Protein AF-A0A3R6YY79-F1 (afdb_monomer_lite)

Radius of gyration: 20.34 Å; chains: 1; bounding box: 39×31×66 Å

pLDDT: mean 80.74, std 11.35, range [47.38, 95.12]

Structure (mmCIF, N/CA/C/O backbone):
data_AF-A0A3R6YY79-F1
#
_entry.id   AF-A0A3R6YY79-F1
#
loop_
_atom_site.group_PDB
_atom_site.id
_atom_site.type_symbol
_atom_site.label_atom_id
_atom_site.label_alt_id
_atom_site.label_comp_id
_atom_site.label_asym_id
_atom_site.label_entity_id
_atom_site.label_seq_id
_atom_site.pdbx_PDB_ins_code
_atom_site.Cartn_x
_atom_site.Cartn_y
_atom_site.Cartn_z
_atom_site.occupancy
_atom_site.B_iso_or_equiv
_atom_site.auth_seq_id
_atom_site.auth_comp_id
_atom_site.auth_asym_id
_atom_site.auth_atom_id
_atom_site.pdbx_PDB_model_num
ATOM 1 N N . HIS A 1 1 ? 23.386 7.033 -22.569 1.00 57.50 1 HIS A N 1
ATOM 2 C CA . HIS A 1 1 ? 22.279 7.555 -21.741 1.00 57.50 1 HIS A CA 1
ATOM 3 C C . HIS A 1 1 ? 21.222 6.484 -21.473 1.00 57.50 1 HIS A C 1
ATOM 5 O O . HIS A 1 1 ? 21.006 6.173 -20.314 1.00 57.50 1 HIS A O 1
ATOM 11 N N . HIS A 1 2 ? 20.679 5.835 -22.511 1.00 56.72 2 HIS A N 1
ATOM 12 C CA . HIS A 1 2 ? 19.678 4.758 -22.411 1.00 56.72 2 HIS A CA 1
ATOM 13 C C . HIS A 1 2 ? 19.971 3.666 -21.362 1.00 56.72 2 HIS A C 1
ATOM 15 O O . HIS A 1 2 ? 19.174 3.449 -20.460 1.00 56.72 2 HIS A O 1
ATOM 21 N N . ALA A 1 3 ? 21.151 3.036 -21.413 1.00 59.12 3 ALA A N 1
ATOM 22 C CA . ALA A 1 3 ? 21.517 1.975 -20.466 1.00 59.12 3 ALA A CA 1
ATOM 23 C C . ALA A 1 3 ? 21.534 2.438 -18.994 1.00 59.12 3 ALA A C 1
ATOM 25 O O . ALA A 1 3 ? 21.242 1.651 -18.101 1.00 59.12 3 ALA A O 1
ATOM 26 N N . LYS A 1 4 ? 21.835 3.721 -18.737 1.00 61.16 4 LYS A N 1
ATOM 27 C CA . LYS A 1 4 ? 21.785 4.294 -17.383 1.00 61.16 4 LYS A CA 1
ATOM 28 C C . LYS A 1 4 ? 20.340 4.494 -16.917 1.00 61.16 4 LYS A C 1
ATOM 30 O O . LYS A 1 4 ? 20.056 4.245 -15.754 1.00 61.16 4 LYS A O 1
ATOM 35 N N . THR A 1 5 ? 19.443 4.905 -17.815 1.00 65.44 5 THR A N 1
ATOM 36 C CA . THR A 1 5 ? 18.011 5.080 -17.524 1.00 65.44 5 THR A CA 1
ATOM 37 C C . THR A 1 5 ? 17.340 3.744 -17.203 1.00 65.44 5 THR A C 1
ATOM 39 O O . THR A 1 5 ? 16.666 3.648 -16.187 1.00 65.44 5 THR A O 1
ATOM 42 N N . VAL A 1 6 ? 17.610 2.699 -17.992 1.00 66.00 6 VAL A N 1
ATOM 43 C CA . VAL A 1 6 ? 17.093 1.339 -17.743 1.00 66.00 6 VAL A CA 1
ATOM 44 C C . VAL A 1 6 ? 17.625 0.769 -16.423 1.00 66.00 6 VAL A C 1
ATOM 46 O O . VAL A 1 6 ? 16.875 0.241 -15.609 1.00 66.00 6 VAL A O 1
ATOM 49 N N . TYR A 1 7 ? 18.926 0.925 -16.155 1.00 70.31 7 TYR A N 1
ATOM 50 C CA . TYR A 1 7 ? 19.516 0.475 -14.891 1.00 70.31 7 TYR A CA 1
ATOM 51 C C . TYR A 1 7 ? 18.904 1.184 -13.672 1.00 70.31 7 TYR A C 1
ATOM 53 O O . TYR A 1 7 ? 18.574 0.545 -12.674 1.00 70.31 7 TYR A O 1
ATOM 61 N N . PHE A 1 8 ? 18.720 2.504 -13.754 1.00 72.62 8 PHE A N 1
ATOM 62 C CA . PHE A 1 8 ? 18.131 3.291 -12.673 1.00 72.62 8 PHE A CA 1
ATOM 63 C C . PHE A 1 8 ? 16.657 2.932 -12.439 1.00 72.62 8 PHE A C 1
ATOM 65 O O . PHE A 1 8 ? 16.236 2.791 -11.293 1.00 72.62 8 PHE A O 1
ATOM 72 N N . ASN A 1 9 ? 15.889 2.702 -13.503 1.00 74.62 9 ASN A N 1
ATOM 73 C CA . ASN A 1 9 ? 14.503 2.247 -13.410 1.00 74.62 9 ASN A CA 1
ATOM 74 C C . ASN A 1 9 ? 14.390 0.848 -12.792 1.00 74.62 9 ASN A C 1
ATOM 76 O O . ASN A 1 9 ? 13.549 0.632 -11.918 1.00 74.62 9 ASN A O 1
ATOM 80 N N . GLY A 1 10 ? 15.283 -0.074 -13.161 1.00 76.31 10 GLY A N 1
ATOM 81 C CA . GLY A 1 10 ? 15.383 -1.391 -12.532 1.00 76.31 10 GLY A CA 1
ATOM 82 C C . GLY A 1 10 ? 15.663 -1.312 -11.028 1.00 76.31 10 GLY A C 1
ATOM 83 O O . GLY A 1 10 ? 14.995 -1.988 -10.245 1.00 76.31 10 GLY A O 1
ATOM 84 N N . LEU A 1 11 ? 16.585 -0.436 -10.610 1.00 81.44 11 LEU A N 1
ATOM 85 C CA . LEU A 1 11 ? 16.868 -0.179 -9.191 1.00 81.44 11 LEU A CA 1
ATOM 86 C C . LEU A 1 11 ? 15.644 0.358 -8.443 1.00 81.44 11 LEU A C 1
ATOM 88 O O . LEU A 1 11 ? 15.341 -0.114 -7.348 1.00 81.44 11 LEU A O 1
ATOM 92 N N . TRP A 1 12 ? 14.921 1.315 -9.029 1.00 83.12 12 TRP A N 1
ATOM 93 C CA . TRP A 1 12 ? 13.699 1.850 -8.427 1.00 83.12 12 TRP A CA 1
ATOM 94 C C . TRP A 1 12 ? 12.609 0.798 -8.303 1.00 83.12 12 TRP A C 1
ATOM 96 O O . TRP A 1 12 ? 11.962 0.709 -7.262 1.00 83.12 12 TRP A O 1
ATOM 106 N N . LYS A 1 13 ? 12.427 -0.034 -9.327 1.00 83.81 13 LYS A N 1
ATOM 107 C CA . LYS A 1 13 ? 11.457 -1.125 -9.287 1.00 83.81 13 LYS A CA 1
ATOM 108 C C . LYS A 1 13 ? 11.789 -2.130 -8.183 1.00 83.81 13 LYS A C 1
ATOM 110 O O . LYS A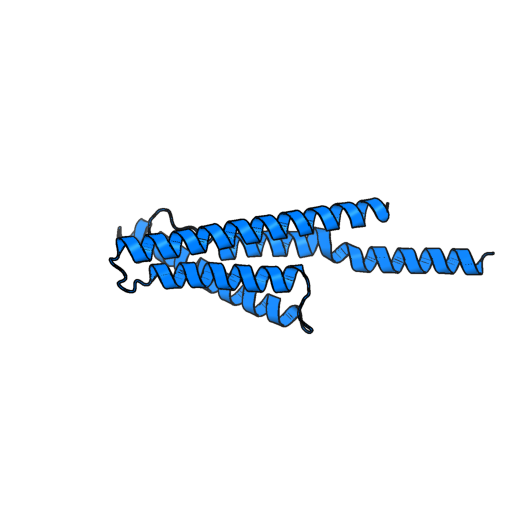 1 13 ? 10.897 -2.506 -7.425 1.00 83.81 13 LYS A O 1
ATOM 115 N N . ASP A 1 14 ? 13.053 -2.526 -8.045 1.00 86.12 14 ASP A N 1
ATOM 116 C CA . ASP A 1 14 ? 13.493 -3.434 -6.977 1.00 86.12 14 ASP A CA 1
ATOM 117 C C . ASP A 1 14 ? 13.316 -2.804 -5.584 1.00 86.12 14 ASP A C 1
ATOM 119 O O . ASP A 1 14 ? 12.758 -3.423 -4.676 1.00 86.12 14 ASP A O 1
ATOM 123 N N . PHE A 1 15 ? 13.691 -1.531 -5.429 1.00 88.38 15 PHE A N 1
ATOM 124 C CA . PHE A 1 15 ? 13.475 -0.781 -4.193 1.00 88.38 15 PHE A CA 1
ATOM 125 C C . PHE A 1 15 ? 11.990 -0.717 -3.806 1.00 88.38 15 PHE A C 1
ATOM 127 O O . PHE A 1 15 ? 11.638 -1.045 -2.674 1.00 88.38 15 PHE A O 1
ATOM 134 N N . LEU A 1 16 ? 11.105 -0.358 -4.741 1.00 88.50 16 LEU A N 1
ATOM 135 C CA . LEU A 1 16 ? 9.658 -0.266 -4.507 1.00 88.50 16 LEU A CA 1
ATOM 136 C C . LEU A 1 16 ? 9.026 -1.628 -4.208 1.00 88.50 16 LEU A C 1
ATOM 138 O O . LEU A 1 16 ? 8.098 -1.715 -3.401 1.00 88.50 16 LEU A O 1
ATOM 142 N N . THR A 1 17 ? 9.545 -2.695 -4.816 1.00 89.88 17 THR A N 1
ATOM 143 C CA . THR A 1 17 ? 9.115 -4.071 -4.540 1.00 89.88 17 THR A CA 1
ATOM 144 C C . THR A 1 17 ? 9.460 -4.455 -3.103 1.00 89.88 17 THR A C 1
ATOM 146 O O . THR A 1 17 ? 8.593 -4.908 -2.355 1.00 89.88 17 THR A O 1
ATOM 149 N N . LYS A 1 18 ? 10.704 -4.204 -2.676 1.00 91.19 18 LYS A N 1
ATOM 150 C CA . LYS A 1 18 ? 11.160 -4.458 -1.301 1.00 91.19 18 LYS A CA 1
ATOM 151 C C . LYS A 1 18 ? 10.416 -3.595 -0.285 1.00 91.19 18 LYS A C 1
ATOM 153 O O . LYS A 1 18 ? 9.978 -4.109 0.740 1.00 91.19 18 LYS A O 1
ATOM 158 N N . ALA A 1 19 ? 10.210 -2.315 -0.587 1.00 89.38 19 ALA A N 1
ATOM 159 C CA . ALA A 1 19 ? 9.430 -1.412 0.252 1.00 89.38 19 ALA A CA 1
ATOM 160 C C . ALA A 1 19 ? 7.985 -1.910 0.414 1.00 89.38 19 ALA A C 1
ATOM 162 O O . ALA A 1 19 ? 7.483 -1.983 1.532 1.00 89.38 19 ALA A O 1
ATOM 163 N N . SER A 1 20 ? 7.346 -2.337 -0.678 1.00 89.38 20 SER A N 1
ATOM 164 C CA . SER A 1 20 ? 5.998 -2.916 -0.644 1.00 89.38 20 SER A CA 1
ATOM 165 C C . SER A 1 20 ? 5.951 -4.200 0.191 1.00 89.38 20 SER A C 1
ATOM 167 O O . SER A 1 20 ? 5.031 -4.375 0.986 1.00 89.38 20 SER A O 1
ATOM 169 N N . ALA A 1 21 ? 6.962 -5.068 0.082 1.00 90.00 21 ALA A N 1
ATOM 170 C CA . ALA A 1 21 ? 7.063 -6.274 0.902 1.00 90.00 21 ALA A CA 1
ATOM 171 C C . ALA A 1 21 ? 7.192 -5.954 2.402 1.00 90.00 21 ALA A C 1
ATOM 173 O O . ALA A 1 21 ? 6.521 -6.583 3.218 1.00 90.00 21 ALA A O 1
ATOM 174 N N . ILE A 1 22 ? 7.995 -4.948 2.768 1.00 91.38 22 ILE A N 1
ATOM 175 C CA . ILE A 1 22 ? 8.135 -4.487 4.159 1.00 91.38 22 ILE A CA 1
ATOM 176 C C . ILE A 1 22 ? 6.809 -3.925 4.679 1.00 91.38 22 ILE A C 1
ATOM 178 O O . ILE A 1 22 ? 6.388 -4.280 5.778 1.00 91.38 22 ILE A O 1
ATOM 182 N N . VAL A 1 23 ? 6.122 -3.095 3.888 1.00 90.25 23 VAL A N 1
ATOM 183 C CA . VAL A 1 23 ? 4.804 -2.551 4.252 1.00 90.25 23 VAL A CA 1
ATOM 184 C C . VAL A 1 23 ? 3.788 -3.675 4.465 1.00 90.25 23 VAL A C 1
ATOM 186 O O . VAL A 1 23 ? 3.067 -3.669 5.462 1.00 90.25 23 VAL A O 1
ATOM 189 N N . GLY A 1 24 ? 3.764 -4.672 3.577 1.00 89.06 24 GLY A N 1
ATOM 190 C CA . GLY A 1 24 ? 2.904 -5.846 3.719 1.00 89.06 24 GLY A CA 1
ATOM 191 C C . GLY A 1 24 ? 3.224 -6.658 4.975 1.00 89.06 24 GLY A C 1
ATOM 192 O O . GLY A 1 24 ? 2.315 -7.020 5.718 1.00 89.06 24 GLY A O 1
ATOM 193 N N . ALA A 1 25 ? 4.507 -6.900 5.252 1.00 90.44 25 ALA A N 1
ATOM 194 C CA . ALA A 1 25 ? 4.945 -7.611 6.450 1.00 90.44 25 ALA A CA 1
ATOM 195 C C . ALA A 1 25 ? 4.552 -6.868 7.736 1.00 90.44 25 ALA A C 1
ATOM 197 O O . ALA A 1 25 ? 4.061 -7.491 8.676 1.00 90.44 25 ALA A O 1
ATOM 198 N N . MET A 1 26 ? 4.707 -5.542 7.759 1.00 89.50 26 MET A N 1
ATOM 199 C CA . MET A 1 26 ? 4.310 -4.709 8.894 1.00 89.50 26 MET A CA 1
ATOM 200 C C . MET A 1 26 ? 2.794 -4.757 9.125 1.00 89.50 26 MET A C 1
ATOM 202 O O . MET A 1 26 ? 2.360 -4.997 10.249 1.00 89.50 26 MET A O 1
ATOM 206 N N . ALA A 1 27 ? 1.989 -4.626 8.066 1.00 87.44 27 ALA A N 1
ATOM 207 C CA . ALA A 1 27 ? 0.529 -4.706 8.156 1.00 87.44 27 ALA A CA 1
ATOM 208 C C . ALA A 1 27 ? 0.042 -6.087 8.638 1.00 87.44 27 ALA A C 1
ATOM 210 O O . ALA A 1 27 ? -0.860 -6.191 9.474 1.00 87.44 27 ALA A O 1
ATOM 211 N N . LEU A 1 28 ? 0.671 -7.172 8.172 1.00 89.38 28 LEU A N 1
ATOM 212 C CA . LEU A 1 28 ? 0.379 -8.528 8.650 1.00 89.38 28 LEU A CA 1
ATOM 213 C C . LEU A 1 28 ? 0.765 -8.711 10.121 1.00 89.38 28 LEU A C 1
ATOM 215 O O . LEU A 1 28 ? -0.014 -9.267 10.898 1.00 89.38 28 LEU A O 1
ATOM 219 N N . TYR A 1 29 ? 1.939 -8.222 10.523 1.00 89.75 29 TYR A N 1
ATOM 220 C CA . TYR A 1 29 ? 2.378 -8.267 11.915 1.00 89.75 29 TYR A CA 1
ATOM 221 C C . TYR A 1 29 ? 1.424 -7.488 12.829 1.00 89.75 29 TYR A C 1
ATOM 223 O O . TYR A 1 29 ? 1.033 -7.983 13.887 1.00 89.75 29 TYR A O 1
ATOM 231 N N . GLN A 1 30 ? 0.990 -6.304 12.400 1.00 87.19 30 GLN A N 1
ATOM 232 C CA . GLN A 1 30 ? 0.062 -5.465 13.149 1.00 87.19 30 GLN A CA 1
ATOM 233 C C . GLN A 1 30 ? -1.328 -6.101 13.246 1.00 87.19 30 GLN A C 1
ATOM 235 O O . GLN A 1 30 ? -1.893 -6.154 14.340 1.00 87.19 30 GLN A O 1
ATOM 240 N N . SER A 1 31 ? -1.821 -6.695 12.152 1.00 86.44 31 SER A N 1
ATOM 241 C CA . SER A 1 31 ? -3.037 -7.521 12.152 1.00 86.44 31 SER A CA 1
ATOM 242 C C . SER A 1 31 ? -2.946 -8.631 13.195 1.00 86.44 31 SER A C 1
ATOM 244 O O . SER A 1 31 ? -3.832 -8.768 14.035 1.00 86.44 31 SER A O 1
ATOM 246 N N . TYR A 1 32 ? -1.857 -9.405 13.172 1.00 87.06 32 TYR A N 1
ATOM 247 C CA . TYR A 1 32 ? -1.642 -10.521 14.090 1.00 87.06 32 TYR A CA 1
ATOM 248 C C . TYR A 1 32 ? -1.560 -10.055 15.548 1.00 87.06 32 TYR A C 1
ATOM 250 O O . TYR A 1 32 ? -2.192 -10.648 16.423 1.00 87.06 32 TYR A O 1
ATOM 258 N N . ASN A 1 33 ? -0.827 -8.973 15.818 1.00 86.56 33 ASN A N 1
ATOM 259 C CA . ASN A 1 33 ? -0.686 -8.431 17.165 1.00 86.56 33 ASN A CA 1
ATOM 260 C C . ASN A 1 33 ? -2.024 -7.921 17.720 1.00 86.56 33 ASN A C 1
ATOM 262 O O . ASN A 1 33 ? -2.358 -8.199 18.874 1.00 86.56 33 ASN A O 1
ATOM 266 N N . LEU A 1 34 ? -2.827 -7.236 16.898 1.00 83.62 34 LEU A N 1
ATOM 267 C CA . LEU A 1 34 ? -4.182 -6.816 17.266 1.00 83.62 34 LEU A CA 1
ATOM 268 C C . LEU A 1 34 ? -5.065 -8.016 17.602 1.00 83.62 34 LEU A C 1
ATOM 270 O O . LEU A 1 34 ? -5.752 -8.011 18.622 1.00 83.62 34 LEU A O 1
ATOM 274 N N . LEU A 1 35 ? -4.999 -9.061 16.781 1.00 84.94 35 LEU A N 1
ATOM 275 C CA . LEU A 1 35 ? -5.784 -10.278 16.946 1.00 84.94 35 LEU A CA 1
ATOM 276 C C . LEU A 1 35 ? -5.391 -11.021 18.232 1.00 84.94 35 LEU A C 1
ATOM 278 O O . LEU A 1 35 ? -6.256 -11.391 19.024 1.00 84.94 35 LEU A O 1
ATOM 282 N N . LYS A 1 36 ? -4.088 -11.144 18.510 1.00 86.19 36 LYS A N 1
ATOM 283 C CA . LYS A 1 36 ? -3.557 -11.721 19.754 1.00 86.19 36 LYS A CA 1
ATOM 284 C C . LYS A 1 36 ? -3.987 -10.917 20.985 1.00 86.19 36 LYS A C 1
ATOM 286 O O . LYS A 1 36 ? -4.474 -11.493 21.957 1.00 86.19 36 LYS A O 1
ATOM 291 N N . THR A 1 37 ? -3.844 -9.593 20.940 1.00 83.44 37 THR A N 1
ATOM 292 C CA . THR A 1 37 ? -4.199 -8.693 22.055 1.00 83.44 37 THR A CA 1
ATOM 293 C C . THR A 1 37 ? -5.705 -8.700 22.324 1.00 83.44 37 THR A C 1
ATOM 295 O O . THR A 1 37 ? -6.144 -8.629 23.469 1.00 83.44 37 THR A O 1
ATOM 298 N N . ALA A 1 38 ? -6.511 -8.867 21.275 1.00 78.38 38 ALA A N 1
ATOM 299 C CA . ALA A 1 38 ? -7.958 -8.997 21.361 1.00 78.38 38 ALA A CA 1
ATOM 300 C C . ALA A 1 38 ? -8.441 -10.410 21.740 1.00 78.38 38 ALA A C 1
ATOM 302 O O . ALA A 1 38 ? -9.641 -10.656 21.667 1.00 78.38 38 ALA A O 1
ATOM 303 N N . LYS A 1 39 ? -7.557 -11.349 22.120 1.00 81.31 39 LYS A N 1
ATOM 304 C CA . LYS A 1 39 ? -7.904 -12.766 22.362 1.00 81.31 39 LYS A CA 1
ATOM 305 C C . LYS A 1 39 ? -8.663 -13.404 21.186 1.00 81.31 39 LYS A C 1
ATOM 307 O O . LYS A 1 39 ? -9.606 -14.160 21.390 1.00 81.31 39 LYS A O 1
ATOM 312 N N . PHE A 1 40 ? -8.253 -13.089 19.960 1.00 76.75 40 PHE A N 1
ATOM 313 C CA . PHE A 1 40 ? -8.862 -13.550 18.709 1.00 76.75 40 PHE A CA 1
ATOM 314 C C . PHE A 1 40 ? -10.297 -13.051 18.465 1.00 76.75 40 PHE A C 1
ATOM 316 O O . PHE A 1 40 ? -10.996 -13.570 17.598 1.00 76.75 40 PHE A O 1
ATOM 323 N N . VAL A 1 41 ? -10.726 -12.001 19.173 1.00 73.38 41 VAL A N 1
ATOM 324 C CA . VAL A 1 41 ? -11.987 -11.301 18.900 1.00 73.38 41 VAL A CA 1
ATOM 325 C C . VAL A 1 41 ? -11.805 -10.326 17.737 1.00 73.38 41 VAL A C 1
ATOM 327 O O . VAL A 1 41 ? -10.821 -9.586 17.672 1.00 73.38 41 VAL A O 1
ATOM 330 N N . PHE A 1 42 ? -12.777 -10.312 16.825 1.00 73.69 42 PHE A N 1
ATOM 331 C CA . PHE A 1 42 ? -12.785 -9.411 15.677 1.00 73.69 42 PHE A CA 1
ATOM 332 C C . PHE A 1 42 ? -12.833 -7.940 16.114 1.00 73.69 42 PHE A C 1
ATOM 334 O O . PHE A 1 42 ? -13.625 -7.556 16.974 1.00 73.69 42 PHE A O 1
ATOM 341 N N . ARG A 1 43 ? -11.991 -7.109 15.492 1.00 78.38 43 ARG A N 1
ATOM 342 C CA . ARG A 1 43 ? -11.936 -5.656 15.690 1.00 78.38 43 ARG A CA 1
ATOM 343 C C . ARG A 1 43 ? -11.831 -4.961 14.343 1.00 78.38 43 ARG A C 1
ATOM 345 O O . ARG A 1 43 ? -11.105 -5.430 13.468 1.00 78.38 43 ARG A O 1
ATOM 352 N N . PHE A 1 44 ? -12.478 -3.807 14.206 1.00 80.81 44 PHE A N 1
ATOM 353 C CA . PHE A 1 44 ? -12.418 -3.001 12.983 1.00 80.81 44 PHE A CA 1
ATOM 354 C C . PHE A 1 44 ? -10.988 -2.576 12.609 1.00 80.81 44 PHE A C 1
ATOM 356 O O . PHE A 1 44 ? -10.661 -2.537 11.426 1.00 80.81 44 PHE A O 1
ATOM 363 N N . GLY A 1 45 ? -10.092 -2.401 13.588 1.00 81.19 45 GLY A N 1
ATOM 364 C CA . GLY A 1 45 ? -8.663 -2.176 13.336 1.00 81.19 45 GLY A CA 1
ATOM 365 C C . GLY A 1 45 ? -7.967 -3.291 12.536 1.00 81.19 45 GLY A C 1
ATOM 366 O O . GLY A 1 45 ? -7.001 -3.012 11.836 1.00 81.19 45 GLY A O 1
ATOM 367 N N . ILE A 1 46 ? -8.469 -4.536 12.563 1.00 84.62 46 ILE A N 1
ATOM 368 C CA . ILE A 1 46 ? -7.951 -5.632 11.720 1.00 84.62 46 ILE A CA 1
ATOM 369 C C . ILE A 1 46 ? -8.350 -5.413 10.256 1.00 84.62 46 ILE A C 1
ATOM 371 O O . ILE A 1 46 ? -7.540 -5.641 9.363 1.00 84.62 46 ILE A O 1
ATOM 375 N N . VAL A 1 47 ? -9.571 -4.934 9.993 1.00 88.25 47 VAL A N 1
ATOM 376 C CA . VAL A 1 47 ? -10.042 -4.625 8.628 1.00 88.25 47 VAL A CA 1
ATOM 377 C C . VAL A 1 47 ? -9.162 -3.557 7.989 1.00 88.25 47 VAL A C 1
ATOM 379 O O . VAL A 1 47 ? -8.830 -3.653 6.810 1.00 88.25 47 VAL A O 1
ATOM 382 N N . TYR A 1 48 ? -8.739 -2.574 8.782 1.00 89.44 48 TYR A N 1
ATOM 383 C CA . TYR A 1 48 ? -7.829 -1.528 8.336 1.00 89.44 48 TYR A CA 1
ATOM 384 C C . TYR A 1 48 ? -6.465 -2.079 7.890 1.00 89.44 48 TYR A C 1
ATOM 386 O O . TYR A 1 48 ? -5.931 -1.665 6.862 1.00 89.44 48 TYR A O 1
ATOM 394 N N . GLU A 1 49 ? -5.919 -3.061 8.607 1.00 89.12 49 GLU A N 1
ATOM 395 C CA . GLU A 1 49 ? -4.659 -3.697 8.216 1.00 89.12 49 GLU A CA 1
ATOM 396 C C . GLU A 1 49 ? -4.820 -4.662 7.035 1.00 89.12 49 GLU A C 1
ATOM 398 O O . GLU A 1 49 ? -3.974 -4.706 6.143 1.00 89.12 49 GLU A O 1
ATOM 403 N N . VAL A 1 50 ? -5.940 -5.385 6.955 1.00 89.62 50 VAL A N 1
ATOM 404 C CA . VAL A 1 50 ? -6.277 -6.196 5.773 1.00 89.62 50 VAL A CA 1
ATOM 405 C C . VAL A 1 50 ? -6.378 -5.312 4.527 1.00 89.62 50 VAL A C 1
ATOM 407 O O . VAL A 1 50 ? -5.898 -5.696 3.459 1.00 89.62 50 VAL A O 1
ATOM 410 N N . LEU A 1 51 ? -6.929 -4.102 4.663 1.00 92.75 51 LEU A N 1
ATOM 411 C CA . LEU A 1 51 ? -6.954 -3.104 3.597 1.00 92.75 51 LEU A CA 1
ATOM 412 C C . LEU A 1 51 ? -5.533 -2.680 3.187 1.00 92.75 51 LEU A C 1
ATOM 414 O O . LEU A 1 51 ? -5.251 -2.639 1.989 1.00 92.75 51 LEU A O 1
ATOM 418 N N . SER A 1 52 ? -4.616 -2.451 4.141 1.00 91.69 52 SER A N 1
ATOM 419 C CA . SER A 1 52 ? -3.191 -2.207 3.844 1.00 91.69 52 SER A CA 1
ATOM 420 C C . SER A 1 52 ? -2.576 -3.34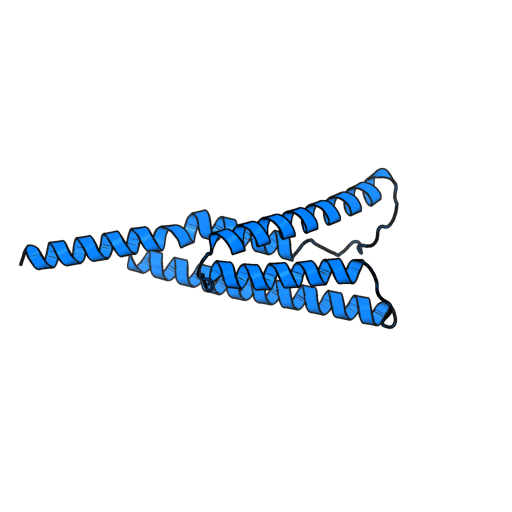2 3.024 1.00 91.69 52 SER A C 1
ATOM 422 O O . SER A 1 52 ? -1.914 -3.087 2.019 1.00 91.69 52 SER A O 1
ATOM 424 N N . VAL A 1 53 ? -2.809 -4.599 3.417 1.00 92.50 53 VAL A N 1
ATOM 425 C CA . VAL A 1 53 ? -2.281 -5.776 2.708 1.00 92.50 53 VAL A CA 1
ATOM 426 C C . VAL A 1 53 ? -2.863 -5.876 1.297 1.00 92.50 53 VAL A C 1
ATOM 428 O O . VAL A 1 53 ? -2.119 -6.102 0.343 1.00 92.50 53 VAL A O 1
ATOM 431 N N . ALA A 1 54 ? -4.168 -5.652 1.134 1.00 92.88 54 ALA A N 1
ATOM 432 C CA . ALA A 1 54 ? -4.813 -5.648 -0.178 1.00 92.88 54 ALA A CA 1
ATOM 433 C C . ALA A 1 54 ? -4.221 -4.568 -1.100 1.00 92.88 54 ALA A C 1
ATOM 435 O O . ALA A 1 54 ? -3.926 -4.844 -2.265 1.00 92.88 54 ALA A O 1
ATOM 436 N N . ILE A 1 55 ? -3.980 -3.364 -0.568 1.00 93.19 55 ILE A N 1
ATOM 437 C CA . ILE A 1 55 ? -3.314 -2.283 -1.303 1.00 93.19 55 ILE A CA 1
ATOM 438 C C . ILE A 1 55 ? -1.899 -2.708 -1.705 1.00 93.19 55 ILE A C 1
ATOM 440 O O . ILE A 1 55 ? -1.535 -2.535 -2.860 1.00 93.19 55 ILE A O 1
ATOM 444 N N . VAL A 1 56 ? -1.117 -3.325 -0.815 1.00 92.88 56 VAL A N 1
ATOM 445 C CA . VAL A 1 56 ? 0.238 -3.808 -1.140 1.00 92.88 56 VAL A CA 1
ATOM 446 C C . VAL A 1 56 ? 0.227 -4.826 -2.280 1.00 92.88 56 VAL A C 1
ATOM 448 O O . VAL A 1 56 ? 1.013 -4.700 -3.219 1.00 92.88 56 VAL A O 1
ATOM 451 N N . VAL A 1 57 ? -0.671 -5.814 -2.234 1.00 91.44 57 VAL A N 1
ATOM 452 C CA . VAL A 1 57 ? -0.773 -6.845 -3.280 1.00 91.44 57 VAL A CA 1
ATOM 453 C C . VAL A 1 57 ? -1.116 -6.213 -4.625 1.00 91.44 57 VAL A C 1
ATOM 455 O O . VAL A 1 57 ? -0.444 -6.469 -5.625 1.00 91.44 57 VAL A O 1
ATOM 458 N N . LEU A 1 58 ? -2.123 -5.340 -4.655 1.00 90.00 58 LEU A N 1
ATOM 459 C CA . LEU A 1 58 ? -2.492 -4.626 -5.875 1.00 90.00 58 LEU A CA 1
ATOM 460 C C . LEU A 1 58 ? -1.361 -3.706 -6.357 1.00 90.00 58 LEU A C 1
ATOM 462 O O . LEU A 1 58 ? -1.154 -3.574 -7.562 1.00 90.00 58 LEU A O 1
ATOM 466 N N . ASN A 1 59 ? -0.594 -3.113 -5.441 1.00 90.88 59 ASN A N 1
ATOM 467 C CA . ASN A 1 59 ? 0.509 -2.211 -5.757 1.00 90.88 59 ASN A CA 1
ATOM 468 C C . ASN A 1 59 ? 1.656 -2.965 -6.434 1.00 90.88 59 ASN A C 1
ATOM 470 O O . ASN A 1 59 ? 2.213 -2.485 -7.418 1.00 90.88 59 ASN A O 1
ATOM 474 N N . LEU A 1 60 ? 1.947 -4.188 -5.983 1.00 89.00 60 LEU A N 1
ATOM 475 C CA . LEU A 1 60 ? 2.887 -5.083 -6.657 1.00 89.00 60 LEU A CA 1
ATOM 476 C C . LEU A 1 60 ? 2.385 -5.487 -8.051 1.00 89.00 60 LEU A C 1
ATOM 478 O O . LEU A 1 60 ? 3.159 -5.457 -9.009 1.00 89.00 60 LEU A O 1
ATOM 482 N N . LEU A 1 61 ? 1.093 -5.803 -8.200 1.00 87.44 61 LEU A N 1
ATOM 483 C CA . LEU A 1 61 ? 0.507 -6.107 -9.513 1.00 87.44 61 LEU A CA 1
ATOM 484 C C . LEU A 1 61 ? 0.617 -4.920 -10.480 1.00 87.44 61 LEU A C 1
ATOM 486 O O . LEU A 1 61 ? 0.931 -5.115 -11.658 1.00 87.44 61 LEU A O 1
ATOM 490 N N . PHE A 1 62 ? 0.406 -3.700 -9.981 1.00 86.38 62 PHE A N 1
ATOM 491 C CA . PHE A 1 62 ? 0.584 -2.461 -10.734 1.00 86.38 62 PHE A CA 1
ATOM 492 C C . PHE A 1 62 ? 2.053 -2.241 -11.125 1.00 86.38 62 PHE A C 1
ATOM 494 O O . PHE A 1 62 ? 2.350 -2.075 -12.308 1.00 86.38 62 PHE A O 1
ATOM 501 N N . LEU A 1 63 ? 2.978 -2.337 -10.166 1.00 85.56 63 LEU A N 1
ATOM 502 C CA . LEU A 1 63 ? 4.418 -2.134 -10.365 1.00 85.56 63 LEU A CA 1
ATOM 503 C C . LEU A 1 63 ? 5.020 -3.118 -11.378 1.00 85.56 63 LEU A C 1
ATOM 505 O O . LEU A 1 63 ? 5.851 -2.751 -12.212 1.00 85.56 63 LEU A O 1
ATOM 509 N N . HIS A 1 64 ? 4.602 -4.383 -11.330 1.00 84.44 64 HIS A N 1
ATOM 510 C CA . HIS A 1 64 ? 5.074 -5.403 -12.264 1.00 84.44 64 HIS A CA 1
ATOM 511 C C . HIS A 1 64 ? 4.305 -5.427 -13.587 1.00 84.44 64 HIS A C 1
ATOM 513 O O . HIS A 1 64 ? 4.685 -6.196 -14.467 1.00 84.44 64 HIS A O 1
ATOM 519 N N . ARG A 1 65 ? 3.264 -4.593 -13.750 1.00 78.50 65 ARG A N 1
ATOM 520 C CA . ARG A 1 65 ? 2.332 -4.632 -14.891 1.00 78.50 65 ARG A CA 1
ATOM 521 C C . ARG A 1 65 ? 1.816 -6.052 -15.162 1.00 78.50 65 ARG A C 1
ATOM 523 O O . ARG A 1 65 ? 1.615 -6.443 -16.305 1.00 78.50 65 ARG A O 1
ATOM 530 N N . ALA A 1 66 ? 1.593 -6.830 -14.102 1.00 75.19 66 ALA A N 1
ATOM 531 C CA . ALA A 1 66 ? 1.282 -8.260 -14.185 1.00 75.19 66 ALA A CA 1
ATOM 532 C C . ALA A 1 66 ? -0.143 -8.556 -14.696 1.00 75.19 66 ALA A C 1
ATOM 534 O O . ALA A 1 66 ? -0.535 -9.711 -14.821 1.00 75.19 66 ALA A O 1
ATOM 535 N N . THR A 1 67 ? -0.945 -7.520 -14.956 1.00 74.38 67 THR A N 1
ATOM 536 C CA . THR A 1 67 ? -2.343 -7.631 -15.386 1.00 74.38 67 THR A CA 1
ATOM 537 C C . THR A 1 67 ? -2.519 -7.033 -16.776 1.00 74.38 67 THR A C 1
ATOM 539 O O . THR A 1 67 ? -1.960 -5.978 -17.071 1.00 74.38 67 THR A O 1
ATOM 542 N N . SER A 1 68 ? -3.380 -7.641 -17.595 1.00 72.69 68 SER A N 1
ATOM 543 C CA . SER A 1 68 ? -3.701 -7.192 -18.959 1.00 72.69 68 SER A CA 1
ATOM 544 C C . SER A 1 68 ? -4.251 -5.760 -19.034 1.00 72.69 68 SER A C 1
ATOM 546 O O . SER A 1 68 ? -4.194 -5.134 -20.088 1.00 72.69 68 SER A O 1
ATOM 548 N N . ASN A 1 69 ? -4.790 -5.228 -17.928 1.00 80.12 69 ASN A N 1
ATOM 549 C CA . ASN A 1 69 ? -5.301 -3.863 -17.842 1.00 80.12 69 ASN A CA 1
ATOM 550 C C . ASN A 1 69 ? -4.755 -3.130 -16.596 1.00 80.12 69 ASN A C 1
ATOM 552 O O . ASN A 1 69 ? -5.403 -3.124 -15.544 1.00 80.12 69 ASN A O 1
ATOM 556 N N . PRO A 1 70 ? -3.579 -2.481 -16.696 1.00 75.06 70 PRO A N 1
ATOM 557 C CA . PRO A 1 70 ? -2.959 -1.780 -15.569 1.00 75.06 70 PRO A CA 1
ATOM 558 C C . PRO A 1 70 ? -3.776 -0.570 -15.085 1.00 75.06 70 PRO A C 1
ATOM 560 O O . PRO A 1 70 ? -3.669 -0.178 -13.923 1.00 75.06 70 PRO A O 1
ATOM 563 N N . LEU A 1 71 ? -4.642 -0.003 -15.935 1.00 83.94 71 LEU A N 1
ATOM 564 C CA . LEU A 1 71 ? -5.504 1.125 -15.571 1.00 83.94 71 LEU A CA 1
ATOM 565 C C . LEU A 1 71 ? -6.569 0.721 -14.540 1.00 83.94 71 LEU A C 1
ATOM 567 O O . LEU A 1 71 ? -6.907 1.511 -13.660 1.00 83.94 71 LEU A O 1
ATOM 571 N N . LEU A 1 72 ? -7.102 -0.501 -14.638 1.00 86.38 72 LEU A N 1
ATOM 572 C CA . LEU A 1 72 ? -8.069 -1.012 -13.663 1.00 86.38 72 LEU A CA 1
ATOM 573 C C . LEU A 1 72 ? -7.418 -1.219 -12.295 1.00 86.38 72 LEU A C 1
ATOM 575 O O . LEU A 1 72 ? -7.986 -0.799 -11.288 1.00 86.38 72 LEU A O 1
ATOM 579 N N . VAL A 1 73 ? -6.208 -1.787 -12.268 1.00 87.62 73 VAL A N 1
ATOM 580 C CA . VAL A 1 73 ? -5.439 -1.976 -11.028 1.00 87.62 73 VAL A CA 1
ATOM 581 C C . VAL A 1 73 ? -5.143 -0.627 -10.375 1.00 87.62 73 VAL A C 1
ATOM 583 O O . VAL A 1 73 ? -5.357 -0.470 -9.176 1.00 87.62 73 VAL A O 1
ATOM 586 N N . PHE A 1 74 ? -4.754 0.378 -11.167 1.00 88.00 74 PHE A N 1
ATOM 587 C CA . PHE A 1 74 ? -4.559 1.741 -10.673 1.00 88.00 74 PHE A CA 1
ATOM 588 C C . PHE A 1 74 ? -5.830 2.331 -10.047 1.00 88.00 74 PHE A C 1
ATOM 590 O O . PHE A 1 74 ? -5.771 2.882 -8.952 1.00 88.00 74 PHE A O 1
ATOM 597 N N . LYS A 1 75 ? -6.989 2.213 -10.708 1.00 91.12 75 LYS A N 1
ATOM 598 C CA . LYS A 1 75 ? -8.259 2.732 -10.169 1.00 91.12 75 LYS A CA 1
ATOM 599 C C . LYS A 1 75 ? -8.648 2.044 -8.862 1.00 91.12 75 LYS A C 1
ATOM 601 O O . LYS A 1 75 ? -9.086 2.722 -7.937 1.00 91.12 75 LYS A O 1
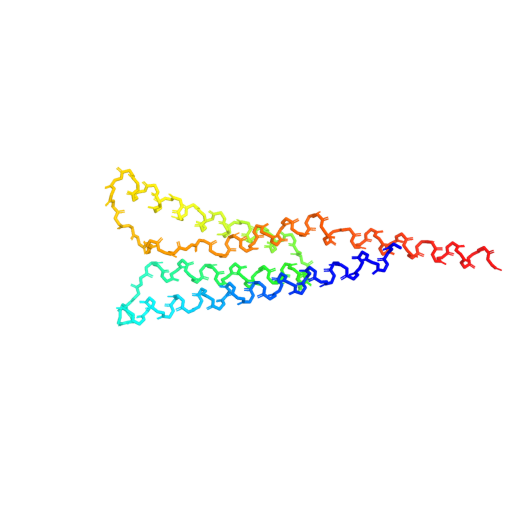ATOM 606 N N . ALA A 1 76 ? -8.472 0.725 -8.786 1.00 91.50 76 ALA A N 1
ATOM 607 C CA . ALA A 1 76 ? -8.733 -0.042 -7.573 1.00 91.50 76 ALA A CA 1
ATOM 608 C C . ALA A 1 76 ? -7.804 0.394 -6.431 1.00 91.50 76 ALA A C 1
ATOM 610 O O . ALA A 1 76 ? -8.280 0.702 -5.342 1.00 91.50 76 ALA A O 1
ATOM 611 N N . LEU A 1 77 ? -6.500 0.507 -6.698 1.00 92.44 77 LEU A N 1
ATOM 612 C CA . LEU A 1 77 ? -5.520 1.024 -5.741 1.00 92.44 77 LEU A CA 1
ATOM 613 C C . LEU A 1 77 ? -5.871 2.418 -5.248 1.00 92.44 77 LEU A C 1
ATOM 615 O O . LEU A 1 77 ? -5.897 2.661 -4.045 1.00 92.44 77 LEU A O 1
ATOM 619 N N . PHE A 1 78 ? -6.177 3.319 -6.178 1.00 92.50 78 PHE A N 1
ATOM 620 C CA . PHE A 1 78 ? -6.536 4.686 -5.858 1.00 92.50 78 PHE A CA 1
ATOM 621 C C . PHE A 1 78 ? -7.773 4.725 -4.956 1.00 92.50 78 PHE A C 1
ATOM 623 O O . PHE A 1 78 ? -7.722 5.329 -3.889 1.00 92.50 78 PHE A O 1
ATOM 630 N N . ALA A 1 79 ? -8.841 4.006 -5.311 1.00 95.12 79 ALA A N 1
ATOM 631 C CA . ALA A 1 79 ? -10.054 3.939 -4.501 1.00 95.12 79 ALA A CA 1
ATOM 632 C C . ALA A 1 79 ? -9.785 3.395 -3.088 1.00 95.12 79 ALA A C 1
ATOM 634 O O . ALA A 1 79 ? -10.186 4.017 -2.108 1.00 95.12 79 ALA A O 1
ATOM 635 N N . LEU A 1 80 ? -9.060 2.278 -2.966 1.00 93.94 80 LEU A N 1
ATOM 636 C CA . LEU A 1 80 ? -8.740 1.681 -1.665 1.00 93.94 80 LEU A CA 1
ATOM 637 C C . LEU A 1 80 ? -7.834 2.587 -0.824 1.00 93.94 80 LEU A C 1
ATOM 639 O O . LEU A 1 80 ? -8.047 2.716 0.379 1.00 93.94 80 LEU A O 1
ATOM 643 N N . SER A 1 81 ? -6.868 3.263 -1.450 1.00 93.00 81 SER A N 1
ATOM 644 C CA . SER A 1 81 ? -5.993 4.218 -0.766 1.00 93.00 81 SER A CA 1
ATOM 645 C C . SER A 1 81 ? -6.764 5.436 -0.248 1.00 93.00 81 SER A C 1
ATOM 647 O O . SER A 1 81 ? -6.544 5.855 0.885 1.00 93.00 81 SER A O 1
ATOM 649 N N . VAL A 1 82 ? -7.728 5.955 -1.019 1.00 94.31 82 VAL A N 1
ATOM 650 C CA . VAL A 1 82 ? -8.616 7.046 -0.589 1.00 94.31 82 VAL A CA 1
ATOM 651 C C . VAL A 1 82 ? -9.493 6.600 0.576 1.00 94.31 82 VAL A C 1
ATOM 653 O O . VAL A 1 82 ? -9.605 7.334 1.552 1.00 94.31 82 VAL A O 1
ATOM 656 N N . VAL A 1 83 ? -10.067 5.394 0.519 1.00 94.31 83 VAL A N 1
ATOM 657 C CA . VAL A 1 83 ? -10.852 4.833 1.632 1.00 94.31 83 VAL A CA 1
ATOM 658 C C . VAL A 1 83 ? -9.996 4.714 2.894 1.00 94.31 83 VAL A C 1
ATOM 660 O O . VAL A 1 83 ? -10.430 5.134 3.965 1.00 94.31 83 VAL A O 1
ATOM 663 N N . GLN A 1 84 ? -8.767 4.206 2.774 1.00 92.69 84 GLN A N 1
ATOM 664 C CA . GLN A 1 84 ? -7.858 4.075 3.910 1.00 92.69 84 GLN A CA 1
ATOM 665 C C . GLN A 1 84 ? -7.490 5.438 4.514 1.00 92.69 84 GLN A C 1
ATOM 667 O O . GLN A 1 84 ? -7.538 5.606 5.731 1.00 92.69 84 GLN A O 1
ATOM 672 N N . LEU A 1 85 ? -7.159 6.424 3.674 1.00 92.88 85 LEU A N 1
ATOM 673 C CA . LEU A 1 85 ? -6.815 7.777 4.117 1.00 92.88 85 LEU A CA 1
ATOM 674 C C . LEU A 1 85 ? -8.007 8.507 4.737 1.00 92.88 85 LEU A C 1
ATOM 676 O O . LEU A 1 85 ? -7.832 9.200 5.735 1.00 92.88 85 LEU A O 1
ATOM 680 N N . ALA A 1 86 ? -9.210 8.345 4.185 1.00 92.88 86 ALA A N 1
ATOM 681 C CA . ALA A 1 86 ? -10.426 8.924 4.748 1.00 92.88 86 ALA A CA 1
ATOM 682 C C . ALA A 1 86 ? -10.738 8.324 6.124 1.00 92.88 86 ALA A C 1
ATOM 684 O O . ALA A 1 86 ? -11.055 9.060 7.056 1.00 92.88 86 ALA A O 1
ATOM 685 N N . TRP A 1 87 ? -10.586 7.004 6.275 1.00 91.81 87 TRP A N 1
ATOM 686 C CA . TRP A 1 87 ? -10.752 6.337 7.565 1.00 91.81 87 TRP A CA 1
ATOM 687 C C . TRP A 1 87 ? -9.723 6.841 8.581 1.00 91.81 87 TRP A C 1
ATOM 689 O O . TRP A 1 87 ? -10.097 7.240 9.684 1.00 91.81 87 TRP A O 1
ATOM 699 N N . PHE A 1 88 ? -8.445 6.901 8.197 1.00 90.06 88 PHE A N 1
ATOM 700 C CA . PHE A 1 88 ? -7.390 7.455 9.043 1.00 90.06 88 PHE A CA 1
ATOM 701 C C . PHE A 1 88 ? -7.700 8.898 9.458 1.00 90.06 88 PHE A C 1
ATOM 703 O O . PHE A 1 88 ? -7.733 9.198 10.647 1.00 90.06 88 PHE A O 1
ATOM 710 N N . GLY A 1 89 ? -8.017 9.764 8.491 1.00 88.81 89 GLY A N 1
ATOM 711 C CA . GLY A 1 89 ? -8.322 11.173 8.724 1.00 88.81 89 GLY A CA 1
ATOM 712 C C . GLY A 1 89 ? -9.532 11.385 9.630 1.00 88.81 89 GLY A C 1
ATOM 713 O O . GLY A 1 89 ? -9.473 12.228 10.522 1.00 88.81 89 GLY A O 1
ATOM 714 N N . MET A 1 90 ? -10.595 10.591 9.471 1.00 89.25 90 MET A N 1
ATOM 715 C CA . MET A 1 90 ? -11.758 10.634 10.364 1.00 89.25 90 MET A CA 1
ATOM 716 C C . MET A 1 90 ? -11.378 10.250 11.798 1.00 89.25 90 MET A C 1
ATOM 718 O O . MET A 1 90 ? -11.797 10.903 12.752 1.00 89.25 90 MET A O 1
ATOM 722 N N . ASN A 1 91 ? -10.551 9.215 11.961 1.00 86.81 91 ASN A N 1
ATOM 723 C CA . ASN A 1 91 ? -10.084 8.777 13.273 1.00 86.81 91 ASN A CA 1
ATOM 724 C C . ASN A 1 91 ? -9.203 9.849 13.940 1.00 86.81 91 ASN A C 1
ATOM 726 O O . ASN A 1 91 ? -9.429 10.210 15.092 1.00 86.81 91 ASN A O 1
ATOM 730 N N . THR A 1 92 ? -8.263 10.433 13.187 1.00 85.56 92 THR A N 1
ATOM 731 C CA . THR A 1 92 ? -7.410 11.533 13.662 1.00 85.56 92 THR A CA 1
ATOM 732 C C . THR A 1 92 ? -8.230 12.772 14.025 1.00 85.56 92 THR A C 1
ATOM 734 O O . THR A 1 92 ? -7.996 13.380 15.066 1.00 85.56 92 THR A O 1
ATOM 737 N N . TYR A 1 93 ? -9.212 13.141 13.200 1.00 86.31 93 TYR A N 1
ATOM 738 C CA . TYR A 1 93 ? -10.087 14.281 13.466 1.00 86.31 93 TYR A CA 1
ATOM 739 C C . TYR A 1 93 ? -10.891 14.083 14.753 1.00 86.31 93 TYR A C 1
ATOM 741 O O . TYR A 1 93 ? -10.912 14.975 15.600 1.00 86.31 93 TYR A O 1
ATOM 749 N N . ASN A 1 94 ? -11.482 12.899 14.939 1.00 86.25 94 ASN A N 1
ATOM 750 C CA . ASN A 1 94 ? -12.238 12.577 16.147 1.00 86.25 94 ASN A CA 1
ATOM 751 C C . ASN A 1 94 ? -11.369 12.609 17.408 1.00 86.25 94 ASN A C 1
ATOM 753 O O . ASN A 1 94 ? -11.810 13.109 18.445 1.00 86.25 94 ASN A O 1
ATOM 757 N N . LEU A 1 95 ? -10.128 12.131 17.308 1.00 83.88 95 LEU A N 1
ATOM 758 C CA . LEU A 1 95 ? -9.178 12.169 18.413 1.00 83.88 95 LEU A CA 1
ATOM 759 C C . LEU A 1 95 ? -8.792 13.611 18.782 1.00 83.88 95 LEU A C 1
ATOM 761 O O . LEU A 1 95 ? -8.760 13.949 19.960 1.00 83.88 95 LEU A O 1
ATOM 765 N N . ILE A 1 96 ? -8.529 14.471 17.792 1.00 85.19 96 ILE A N 1
ATOM 766 C CA . ILE A 1 96 ? -8.112 15.864 18.026 1.00 85.19 96 ILE A CA 1
ATOM 767 C C . ILE A 1 96 ? -9.274 16.723 18.539 1.00 85.19 96 ILE A C 1
ATOM 769 O O . ILE A 1 96 ? -9.087 17.500 19.471 1.00 85.19 96 ILE A O 1
ATOM 773 N N . GLN A 1 97 ? -10.455 16.614 17.926 1.00 87.81 97 GLN A N 1
ATOM 774 C CA . GLN A 1 97 ? -11.582 17.509 18.215 1.00 87.81 97 GLN A CA 1
ATOM 775 C C . GLN A 1 97 ? -12.447 17.040 19.379 1.00 87.81 97 GLN A C 1
ATOM 777 O O . GLN A 1 97 ? -12.888 17.857 20.182 1.00 87.81 97 GLN A O 1
ATOM 782 N N . TYR A 1 98 ? -12.698 15.735 19.475 1.00 85.81 98 TYR A N 1
ATOM 783 C CA . TYR A 1 98 ? -13.637 15.180 20.451 1.00 85.81 98 TYR A CA 1
ATOM 784 C C . TYR A 1 98 ? -12.948 14.372 21.555 1.00 85.81 98 TYR A C 1
ATOM 786 O O . TYR A 1 98 ? -13.632 13.896 22.455 1.00 85.81 98 TYR A O 1
ATOM 794 N N . GLN A 1 99 ? -11.619 14.192 21.493 1.00 80.12 99 GLN A N 1
ATOM 795 C CA . GLN A 1 99 ? -10.854 13.301 22.383 1.00 80.12 99 GLN A CA 1
ATOM 796 C C . GLN A 1 99 ? -11.429 11.877 22.458 1.00 80.12 99 GLN A C 1
ATOM 798 O O . GLN A 1 99 ? -11.229 11.152 23.432 1.00 80.12 99 GLN A O 1
ATOM 803 N N . LEU A 1 100 ? -12.140 11.461 21.406 1.00 76.75 100 LEU A N 1
ATOM 804 C CA . LEU A 1 100 ? -12.718 10.132 21.298 1.00 76.75 100 LEU A CA 1
ATOM 805 C C . LEU A 1 100 ? -11.683 9.195 20.689 1.00 76.75 100 LEU A C 1
ATOM 807 O O . LEU A 1 100 ? -11.249 9.380 19.551 1.00 76.75 100 LEU A O 1
ATOM 811 N N . GLN A 1 101 ? -11.302 8.175 21.454 1.00 70.50 101 GLN A N 1
ATOM 812 C CA . GLN A 1 101 ? -10.433 7.113 20.971 1.00 70.50 101 GLN A CA 1
ATOM 813 C C . GLN A 1 101 ? -11.239 6.247 19.992 1.00 70.50 101 GLN A C 1
ATOM 815 O O . GLN A 1 101 ? -12.175 5.557 20.394 1.00 70.50 101 GLN A O 1
ATOM 820 N N . GLY A 1 102 ? -10.940 6.361 18.697 1.00 71.19 102 GLY A N 1
ATOM 821 C CA . GLY A 1 102 ? -11.598 5.567 17.663 1.00 71.19 102 GLY A CA 1
ATOM 822 C C . GLY A 1 102 ? -11.066 4.133 17.592 1.00 71.19 102 GLY A C 1
ATOM 823 O O . GLY A 1 102 ? -10.278 3.690 18.422 1.00 71.19 102 GLY A O 1
ATOM 824 N N . ASP A 1 103 ? -11.464 3.410 16.543 1.00 77.25 103 ASP A N 1
ATOM 825 C CA . ASP A 1 103 ? -11.092 1.995 16.350 1.00 77.25 103 ASP A CA 1
ATOM 826 C C . ASP A 1 103 ? -9.615 1.757 15.983 1.00 77.25 103 ASP A C 1
ATOM 828 O O . ASP A 1 103 ? -9.182 0.604 15.905 1.00 77.25 103 ASP A O 1
ATOM 832 N N . LEU A 1 104 ? -8.859 2.827 15.710 1.00 77.56 104 LEU A N 1
ATOM 833 C CA . LEU A 1 104 ? -7.450 2.758 15.336 1.00 77.56 104 LEU A CA 1
ATOM 834 C C . LEU A 1 104 ? -6.587 3.110 16.543 1.00 77.56 104 LEU A C 1
ATOM 836 O O . LEU A 1 104 ? -6.858 4.068 17.267 1.00 77.56 104 LEU A O 1
ATOM 840 N N . ASN A 1 105 ? -5.512 2.352 16.730 1.00 74.31 105 ASN A N 1
ATOM 841 C CA . ASN A 1 105 ? -4.497 2.698 17.716 1.00 74.31 105 ASN A CA 1
ATOM 842 C C . ASN A 1 105 ? -3.733 3.953 17.278 1.00 74.31 105 ASN A C 1
ATOM 844 O O . ASN A 1 105 ? -3.594 4.222 16.086 1.00 74.31 105 ASN A O 1
ATOM 848 N N . HIS A 1 106 ? -3.166 4.678 18.243 1.00 67.81 106 HIS A N 1
ATOM 849 C CA . HIS A 1 106 ? -2.443 5.922 17.963 1.00 67.81 106 HIS A CA 1
ATOM 850 C C . HIS A 1 106 ? -1.249 5.730 17.006 1.00 67.81 106 HIS A C 1
ATOM 852 O O . HIS A 1 106 ? -0.941 6.629 16.226 1.00 67.81 106 HIS A O 1
ATOM 858 N N . ASP A 1 107 ? -0.649 4.538 17.017 1.00 72.00 107 ASP A N 1
ATOM 859 C CA . ASP A 1 107 ? 0.513 4.177 16.199 1.00 72.00 107 ASP A CA 1
ATOM 860 C C . ASP A 1 107 ? 0.135 3.552 14.838 1.00 72.00 107 ASP A C 1
ATOM 862 O O . ASP A 1 107 ? 1.014 3.157 14.071 1.00 72.00 107 ASP A O 1
ATOM 866 N N . GLN A 1 108 ? -1.161 3.404 14.522 1.00 79.44 108 GLN A N 1
ATOM 867 C CA . GLN A 1 108 ? -1.597 2.840 13.239 1.00 79.44 108 GLN A CA 1
ATOM 868 C C . GLN A 1 108 ? -1.529 3.885 12.128 1.00 79.44 108 GLN A C 1
ATOM 870 O O . GLN A 1 108 ? -2.341 4.803 12.064 1.00 79.44 108 GLN A O 1
ATOM 875 N N . LEU A 1 109 ? -0.581 3.703 11.209 1.00 85.06 109 LEU A N 1
ATOM 876 C CA . LEU A 1 109 ? -0.409 4.554 10.033 1.00 85.06 109 LEU A CA 1
ATOM 877 C C . LEU A 1 109 ? -1.084 3.945 8.790 1.00 85.06 109 LEU A C 1
ATOM 879 O O . LEU A 1 109 ? -1.176 2.722 8.673 1.00 85.06 109 LEU A O 1
ATOM 883 N N . PRO A 1 110 ? -1.533 4.760 7.816 1.00 89.62 110 PRO A N 1
ATOM 884 C CA . PRO A 1 110 ? -2.076 4.293 6.535 1.00 89.62 110 PRO A CA 1
ATOM 885 C C . PRO A 1 110 ? -0.962 3.791 5.598 1.00 89.62 110 PRO A C 1
ATOM 887 O O . PRO A 1 110 ? -0.757 4.322 4.505 1.00 89.62 110 PRO A O 1
ATOM 890 N N . LEU A 1 111 ? -0.205 2.777 6.032 1.00 87.62 111 LEU A N 1
ATOM 891 C CA . LEU A 1 111 ? 1.018 2.328 5.358 1.00 87.62 111 LEU A CA 1
ATOM 892 C C . LEU A 1 111 ? 0.761 1.864 3.916 1.00 87.62 111 LEU A C 1
ATOM 894 O O . LEU A 1 111 ? 1.570 2.151 3.034 1.00 87.62 111 LEU A O 1
ATOM 898 N N . GLY A 1 112 ? -0.376 1.206 3.661 1.00 88.12 112 GLY A N 1
ATOM 899 C CA . GLY A 1 112 ? -0.787 0.803 2.313 1.00 88.12 112 GLY A CA 1
ATOM 900 C C . GLY A 1 112 ? -0.923 2.002 1.371 1.00 88.12 112 GLY A C 1
ATOM 901 O O . GLY A 1 112 ? -0.274 2.051 0.326 1.00 88.12 112 GLY A O 1
ATOM 902 N N . ALA A 1 113 ? -1.714 3.005 1.761 1.00 90.56 113 ALA A N 1
ATOM 903 C CA . ALA A 1 113 ? -1.902 4.229 0.986 1.00 90.56 113 ALA A CA 1
ATOM 904 C C . ALA A 1 113 ? -0.597 5.021 0.802 1.00 90.56 113 ALA A C 1
ATOM 906 O O . ALA A 1 113 ? -0.318 5.486 -0.304 1.00 90.56 113 ALA A O 1
ATOM 907 N N . MET A 1 114 ? 0.234 5.133 1.845 1.00 90.62 114 MET A N 1
ATOM 908 C CA . MET A 1 114 ? 1.549 5.778 1.742 1.00 90.62 114 MET A CA 1
ATOM 909 C C . MET A 1 114 ? 2.453 5.056 0.734 1.00 90.62 114 MET A C 1
ATOM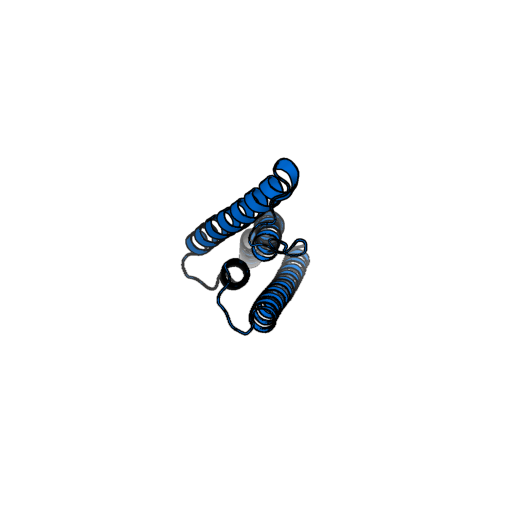 911 O O . MET A 1 114 ? 3.045 5.698 -0.133 1.00 90.62 114 MET A O 1
ATOM 915 N N . GLY A 1 115 ? 2.518 3.722 0.797 1.00 88.81 115 GLY A N 1
ATOM 916 C CA . GLY A 1 115 ? 3.290 2.905 -0.142 1.00 88.81 115 GLY A CA 1
ATOM 917 C C . GLY A 1 115 ? 2.808 3.049 -1.589 1.00 88.81 115 GLY A C 1
ATOM 918 O O . GLY A 1 115 ? 3.624 3.193 -2.505 1.00 88.81 115 GLY A O 1
ATOM 919 N N . PHE A 1 116 ? 1.490 3.091 -1.799 1.00 91.94 116 PHE A N 1
ATOM 920 C CA . PHE A 1 116 ? 0.906 3.343 -3.115 1.00 91.94 116 PHE A CA 1
ATOM 921 C C . PHE A 1 116 ? 1.265 4.732 -3.655 1.00 91.94 116 PHE A C 1
ATOM 923 O O . PHE A 1 116 ? 1.688 4.834 -4.803 1.00 91.94 116 PHE A O 1
ATOM 930 N N . LEU A 1 117 ? 1.165 5.795 -2.849 1.00 90.50 117 LEU A N 1
ATOM 931 C CA . LEU A 1 117 ? 1.501 7.156 -3.286 1.00 90.50 117 LEU A CA 1
ATOM 932 C C . LEU A 1 117 ? 2.954 7.268 -3.760 1.00 90.50 117 LEU A C 1
ATOM 934 O O . LEU A 1 117 ? 3.213 7.853 -4.813 1.00 90.50 117 LEU A O 1
ATOM 938 N N . VAL A 1 118 ? 3.891 6.666 -3.020 1.00 89.50 118 VAL A N 1
ATOM 939 C CA . VAL A 1 118 ? 5.310 6.622 -3.408 1.00 89.50 118 VAL A CA 1
ATOM 940 C C . VAL A 1 118 ? 5.491 5.848 -4.713 1.00 89.50 118 VAL A C 1
ATOM 942 O O . VAL A 1 118 ? 6.187 6.310 -5.615 1.00 89.50 118 VAL A O 1
ATOM 945 N N . THR A 1 119 ? 4.824 4.701 -4.846 1.00 87.38 119 THR A N 1
ATOM 946 C CA . THR A 1 119 ? 4.907 3.859 -6.049 1.00 87.38 119 THR A CA 1
ATOM 947 C C . THR A 1 119 ? 4.319 4.557 -7.272 1.00 87.38 119 THR A C 1
ATOM 949 O O . THR A 1 119 ? 4.912 4.528 -8.346 1.00 87.38 119 THR A O 1
ATOM 952 N N . TRP A 1 120 ? 3.191 5.246 -7.114 1.00 87.62 120 TRP A N 1
ATOM 953 C CA . TRP A 1 120 ? 2.558 6.026 -8.172 1.00 87.62 120 TRP A CA 1
ATOM 954 C C . TRP A 1 120 ? 3.405 7.226 -8.603 1.00 87.62 120 TRP A C 1
ATOM 956 O O . TRP A 1 120 ? 3.567 7.471 -9.801 1.00 87.62 120 TRP A O 1
ATOM 966 N N . ALA A 1 121 ? 3.974 7.964 -7.646 1.00 85.50 121 ALA A N 1
ATOM 967 C CA . ALA A 1 121 ? 4.879 9.066 -7.950 1.00 85.50 121 ALA A CA 1
ATOM 968 C C . ALA A 1 121 ? 6.108 8.556 -8.722 1.00 85.50 121 ALA A C 1
ATOM 970 O O . ALA A 1 121 ? 6.451 9.100 -9.774 1.00 85.50 121 ALA A O 1
ATOM 971 N N . ALA A 1 122 ? 6.726 7.466 -8.261 1.00 83.50 122 ALA A N 1
ATOM 972 C CA . ALA A 1 122 ? 7.858 6.856 -8.948 1.00 83.50 122 ALA A CA 1
ATOM 973 C C . ALA A 1 122 ? 7.488 6.333 -10.349 1.00 83.50 122 ALA A C 1
ATOM 975 O O . ALA A 1 122 ? 8.247 6.539 -11.298 1.00 83.50 122 ALA A O 1
ATOM 976 N N . ASP A 1 123 ? 6.307 5.733 -10.526 1.00 80.50 123 ASP A N 1
ATOM 977 C CA . ASP A 1 123 ? 5.833 5.299 -11.844 1.00 80.50 123 ASP A CA 1
ATOM 978 C C . ASP A 1 123 ? 5.727 6.475 -12.828 1.00 80.50 123 ASP A C 1
ATOM 980 O O . ASP A 1 123 ? 6.250 6.412 -13.944 1.00 80.50 123 ASP A O 1
ATOM 984 N N . ARG A 1 124 ? 5.138 7.594 -12.387 1.00 75.19 124 ARG A N 1
ATOM 985 C CA . ARG A 1 124 ? 4.920 8.776 -13.231 1.00 75.19 124 ARG A CA 1
ATOM 986 C C . ARG A 1 124 ? 6.214 9.470 -13.653 1.00 75.19 124 ARG A C 1
ATOM 988 O O . ARG A 1 124 ? 6.288 9.941 -14.787 1.00 75.19 124 ARG A O 1
ATOM 995 N N . TYR A 1 125 ? 7.190 9.571 -12.754 1.00 70.62 125 TYR A N 1
ATOM 996 C CA . TYR A 1 125 ? 8.398 10.370 -12.984 1.00 70.62 125 TYR A CA 1
ATOM 997 C C . TYR A 1 125 ? 9.619 9.552 -13.419 1.00 70.62 125 TYR A C 1
ATOM 999 O O . TYR A 1 125 ? 10.527 10.114 -14.030 1.00 70.62 125 TYR A O 1
ATOM 1007 N N . MET A 1 126 ? 9.657 8.247 -13.133 1.00 66.12 126 MET A N 1
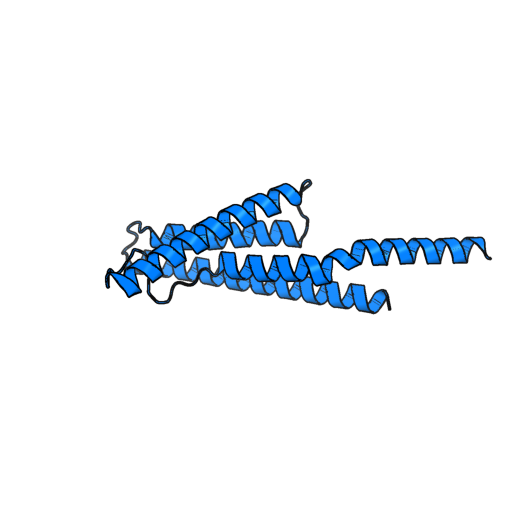ATOM 1008 C CA . MET A 1 126 ? 10.844 7.413 -13.356 1.00 66.12 126 MET A CA 1
ATOM 1009 C C . MET A 1 126 ? 10.562 6.247 -14.311 1.00 66.12 126 MET A C 1
ATOM 1011 O O . MET A 1 126 ? 11.228 6.127 -15.340 1.00 66.12 126 MET A O 1
ATOM 1015 N N . LEU A 1 127 ? 9.532 5.435 -14.051 1.00 62.53 127 LEU A N 1
ATOM 1016 C CA . LEU A 1 127 ? 9.313 4.181 -14.792 1.00 62.53 127 LEU A CA 1
ATOM 1017 C C . LEU A 1 127 ? 8.647 4.381 -16.164 1.00 62.53 127 LEU A C 1
ATOM 1019 O O . LEU A 1 127 ? 8.945 3.660 -17.111 1.00 62.53 127 LEU A O 1
ATOM 1023 N N . ARG A 1 128 ? 7.798 5.399 -16.339 1.00 57.97 128 ARG A N 1
ATOM 1024 C CA . ARG A 1 128 ? 7.108 5.650 -17.621 1.00 57.97 128 ARG A CA 1
ATOM 1025 C C . ARG A 1 128 ? 8.024 6.139 -18.758 1.00 57.97 128 ARG A C 1
ATOM 1027 O O . ARG A 1 128 ? 7.624 6.109 -19.920 1.00 57.97 128 ARG A O 1
ATOM 1034 N N . ASN A 1 129 ? 9.254 6.549 -18.446 1.00 53.94 129 ASN A N 1
ATOM 1035 C CA . ASN A 1 129 ? 10.245 6.971 -19.441 1.00 53.94 129 ASN A CA 1
ATOM 1036 C C . ASN A 1 129 ? 10.956 5.801 -20.141 1.00 53.94 129 ASN A C 1
ATOM 1038 O O . ASN A 1 129 ? 11.648 6.026 -21.132 1.00 53.94 129 ASN A O 1
ATOM 1042 N N . GLU A 1 130 ? 10.788 4.568 -19.660 1.00 54.03 130 GLU A N 1
ATOM 1043 C CA . GLU A 1 130 ? 11.447 3.384 -20.223 1.00 54.03 130 GLU A CA 1
ATOM 1044 C C . GLU A 1 130 ? 10.874 3.002 -21.594 1.00 54.03 130 GLU A C 1
ATOM 1046 O O . GLU A 1 130 ? 11.638 2.851 -22.540 1.00 54.03 130 GLU A O 1
ATOM 1051 N N . ASP A 1 131 ? 9.543 2.992 -21.747 1.00 56.75 131 ASP A N 1
ATOM 1052 C CA . ASP A 1 131 ? 8.869 2.669 -23.019 1.00 56.75 131 ASP A CA 1
ATOM 1053 C C . ASP A 1 131 ? 9.250 3.655 -24.150 1.00 56.75 131 ASP A C 1
ATOM 1055 O O . ASP A 1 131 ? 9.348 3.284 -25.320 1.00 56.75 131 ASP A O 1
ATOM 1059 N N . ILE A 1 132 ? 9.477 4.931 -23.812 1.00 58.06 132 ILE A N 1
ATOM 1060 C CA . ILE A 1 132 ? 9.897 5.977 -24.764 1.00 58.06 132 ILE A CA 1
ATOM 1061 C C . ILE A 1 132 ? 11.384 5.824 -25.100 1.00 58.06 132 ILE A C 1
ATOM 1063 O O . ILE A 1 132 ? 11.781 5.951 -26.260 1.00 58.06 132 ILE A O 1
ATOM 1067 N N . ALA A 1 133 ? 12.208 5.532 -24.094 1.00 53.84 133 ALA A N 1
ATOM 1068 C CA . ALA A 1 133 ? 13.639 5.333 -24.266 1.00 53.84 133 ALA A CA 1
ATOM 1069 C C . ALA A 1 133 ? 13.939 4.071 -25.098 1.00 53.84 133 ALA A C 1
ATOM 1071 O O . ALA A 1 133 ? 14.803 4.114 -25.979 1.00 53.84 133 ALA A O 1
ATOM 1072 N N . GLU A 1 134 ? 13.195 2.985 -24.880 1.00 60.47 134 GLU A N 1
ATOM 1073 C CA . GLU A 1 134 ? 13.345 1.726 -25.609 1.00 60.47 134 GLU A CA 1
ATOM 1074 C C . GLU A 1 134 ? 12.965 1.897 -27.084 1.00 60.47 134 GLU A C 1
ATOM 1076 O O . GLU A 1 134 ? 13.771 1.561 -27.955 1.00 60.47 134 GLU A O 1
ATOM 1081 N N . ARG A 1 135 ? 11.827 2.553 -27.372 1.00 62.22 135 ARG A N 1
ATOM 1082 C CA . ARG A 1 135 ? 11.409 2.896 -28.746 1.00 62.22 135 ARG A CA 1
ATOM 1083 C C . ARG A 1 135 ? 12.436 3.758 -29.473 1.00 62.22 135 ARG A C 1
ATOM 1085 O O . ARG A 1 135 ? 12.839 3.415 -30.585 1.00 62.22 135 ARG A O 1
ATOM 1092 N N . ALA A 1 136 ? 12.930 4.814 -28.826 1.00 59.16 136 ALA A N 1
ATOM 1093 C CA . ALA A 1 136 ? 13.959 5.677 -29.402 1.00 59.16 136 ALA A CA 1
ATOM 1094 C C . ALA A 1 136 ? 15.260 4.906 -29.698 1.00 59.16 136 ALA A C 1
ATOM 1096 O O . ALA A 1 136 ? 15.951 5.172 -30.680 1.00 59.16 136 ALA A O 1
ATOM 1097 N N . THR A 1 137 ? 15.595 3.907 -28.878 1.00 61.94 137 THR A N 1
ATOM 1098 C CA . THR A 1 137 ?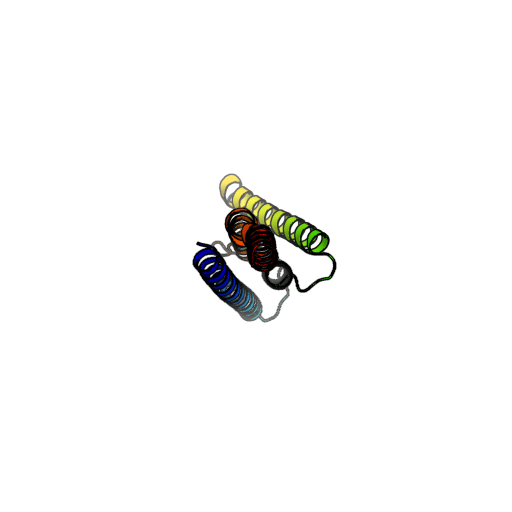 16.816 3.108 -29.055 1.00 61.94 137 THR A CA 1
ATOM 1099 C C . THR A 1 137 ? 16.674 2.075 -30.166 1.00 61.94 137 THR A C 1
ATOM 1101 O O . THR A 1 137 ? 17.628 1.864 -30.921 1.00 61.94 137 THR A O 1
ATOM 1104 N N . THR A 1 138 ? 15.495 1.468 -30.324 1.00 67.38 138 THR A N 1
ATOM 1105 C CA . THR A 1 138 ? 15.179 0.637 -31.494 1.00 67.38 138 THR A CA 1
ATOM 1106 C C . THR A 1 138 ? 15.186 1.449 -32.787 1.00 67.38 138 THR A C 1
ATOM 1108 O O . THR A 1 138 ? 15.816 1.025 -33.752 1.00 67.38 138 THR A O 1
ATOM 1111 N N . GLU A 1 139 ? 14.611 2.655 -32.792 1.00 65.81 139 GLU A N 1
ATOM 1112 C CA . GLU A 1 139 ? 14.592 3.535 -33.969 1.00 65.81 139 GLU A CA 1
ATOM 1113 C C . GLU A 1 139 ? 16.005 3.965 -34.395 1.00 65.81 139 GLU A C 1
ATOM 1115 O O . GLU A 1 139 ? 16.361 3.870 -35.571 1.00 65.81 139 GLU A O 1
ATOM 1120 N N . VAL A 1 140 ? 16.864 4.354 -33.446 1.00 65.25 140 VAL A N 1
ATOM 1121 C CA . VAL A 1 140 ? 18.266 4.714 -33.732 1.00 65.25 140 VAL A CA 1
ATOM 1122 C C . VAL A 1 140 ? 19.074 3.508 -34.226 1.00 65.25 140 VAL A C 1
ATOM 1124 O O . VAL A 1 140 ? 19.916 3.641 -35.120 1.00 65.25 140 VAL A O 1
ATOM 1127 N N . ARG A 1 141 ? 18.829 2.314 -33.675 1.00 65.75 141 ARG A N 1
ATOM 1128 C CA . ARG A 1 141 ? 19.494 1.074 -34.102 1.00 65.75 141 ARG A CA 1
ATOM 1129 C C . ARG A 1 141 ? 19.088 0.667 -35.520 1.00 65.75 141 ARG A C 1
ATOM 1131 O O . ARG A 1 141 ? 19.954 0.239 -36.285 1.00 65.75 141 ARG A O 1
ATOM 1138 N N . ASP A 1 142 ? 17.819 0.826 -35.876 1.00 71.56 142 ASP A N 1
ATOM 1139 C CA . ASP A 1 142 ? 17.318 0.521 -37.217 1.00 71.56 142 ASP A CA 1
ATOM 1140 C C . ASP A 1 142 ? 17.772 1.554 -38.255 1.00 71.56 142 ASP A C 1
ATOM 1142 O O . ASP A 1 142 ? 18.172 1.174 -39.357 1.00 71.56 142 ASP A O 1
ATOM 1146 N N . LEU A 1 143 ? 17.836 2.840 -37.892 1.00 69.69 143 LEU A N 1
ATOM 1147 C CA . LEU A 1 143 ? 18.450 3.875 -38.732 1.00 69.69 143 LEU A CA 1
ATOM 1148 C C . LEU A 1 143 ? 19.928 3.575 -39.006 1.00 69.69 143 LEU A C 1
ATOM 1150 O O . LEU A 1 143 ? 20.368 3.631 -40.153 1.00 69.69 143 LEU A O 1
ATOM 1154 N N . LYS A 1 144 ? 20.689 3.171 -37.982 1.00 67.38 144 LYS A N 1
ATOM 1155 C CA . LYS A 1 144 ? 22.107 2.809 -38.133 1.00 67.38 144 LYS A CA 1
ATOM 1156 C C . LYS A 1 144 ? 22.322 1.568 -39.009 1.00 67.38 144 LYS A C 1
ATOM 1158 O O . LYS A 1 144 ? 23.353 1.470 -39.665 1.00 67.38 144 LYS A O 1
ATOM 1163 N N . LYS A 1 145 ? 21.374 0.624 -39.022 1.00 67.88 145 LYS A N 1
ATOM 1164 C CA . LYS A 1 145 ? 21.399 -0.543 -39.919 1.00 67.88 145 LYS A CA 1
ATOM 1165 C C . LYS A 1 145 ? 21.066 -0.195 -41.369 1.00 67.88 145 LYS A C 1
ATOM 1167 O O . LYS A 1 145 ? 21.606 -0.844 -42.248 1.00 67.88 145 LYS A O 1
ATOM 1172 N N . LYS A 1 146 ? 20.190 0.786 -41.613 1.00 66.12 146 LYS A N 1
ATOM 1173 C CA . LYS A 1 146 ? 19.831 1.247 -42.968 1.00 66.12 146 LYS A CA 1
ATOM 1174 C C . LYS A 1 146 ? 20.887 2.154 -43.609 1.00 66.12 146 LYS A C 1
ATOM 1176 O O . LYS A 1 146 ? 20.916 2.277 -44.824 1.00 66.12 146 LYS A O 1
ATOM 1181 N N . LEU A 1 147 ? 21.715 2.808 -42.794 1.00 62.56 147 LEU A N 1
ATOM 1182 C CA . LEU A 1 147 ? 22.818 3.680 -43.225 1.00 62.56 147 LEU A CA 1
ATOM 1183 C C . LEU A 1 147 ? 24.132 2.930 -43.515 1.00 62.56 147 LEU A C 1
ATOM 1185 O O . LEU A 1 147 ? 25.132 3.575 -43.826 1.00 62.56 147 LEU A O 1
ATOM 1189 N N . LYS A 1 148 ? 24.149 1.603 -43.373 1.00 47.38 148 LYS A N 1
ATOM 1190 C CA . LYS A 1 148 ? 25.299 0.738 -43.645 1.00 47.38 148 LYS A CA 1
ATOM 1191 C C . LYS A 1 148 ? 24.986 -0.169 -44.826 1.00 47.38 148 LYS A C 1
ATOM 1193 O O . LYS A 1 148 ? 25.931 -0.438 -45.592 1.00 47.38 148 LYS A O 1
#

Foldseek 3Di:
DLVVLVVVLVVVLVVLLVLLVVQLVVLVVQLVVVCVVVVNDDAVQNVLSVLLNVLSVLLNCLSVVVDPDSVVSLVVSVVSLVVSVVVVVVQVCCCVPVVDRDRHDPPDDSSSSVSSVVSVVCCVPRVVCNVVSVVVVVVVVVVVVVVD

Sequence (148 aa):
HHAKTVYFNGLWKDFLTKASAIVGAMALYQSYNLLKTAKFVFRFGIVYEVLSVAIVVLNLLFLHRATSNPLLVFKALFALSVVQLAWFGMNTYNLIQYQLQGDLNHDQLPLGAMGFLVTWAADRYMLRNEDIAERATTEVRDLKKKLK

Secondary structure (DSSP, 8-state):
-HHHHHHHHHHHHHHHHHHHHHHHHHHHHHHHHHHHHTTT---HHHHHHHHHHHHHHHHHHHHTT-SS-HHHHHHHHHHHHHHHHHHHHHHHHHHHHH----SS-TT---HHHHHHHHHHHHHHHTGGGHHHHHHHHHHHHHHHHHT-

Organism: NCBI:txid157072